Protein AF-0000000086869494 (afdb_homodimer)

InterPro domains:
  IPR007110 Immunoglobulin-like domain [PS50835] (1-51)
  IPR013098 Immunoglobulin I-set [PF07679] (1-50)
  IPR013783 Immunoglobulin-like fold [G3DSA:2.60.40.10] (1-51)
  IPR036179 Immunoglobulin-like domain superfamily [SSF48726] (2-50)

Foldseek 3Di:
DPPDWFFDKDKDFPPDDRDPQWDWDDGRVDIDIDHPPDDPVNDGDMDMDTD/DPPDWFFDKDKAFPPDDRDPQWDWDDGRVDIDIDHPPDDPVNDGDMDMDTD

Structure (mmCIF, N/CA/C/O backbone):
data_AF-0000000086869494-model_v1
#
loop_
_entity.id
_entity.type
_entity.pdbx_description
1 polymer 'TITIN protein'
#
loop_
_atom_site.group_PDB
_atom_site.id
_atom_site.type_symbol
_atom_site.label_atom_id
_atom_site.label_alt_id
_atom_site.label_comp_id
_atom_site.label_asym_id
_atom_site.label_entity_id
_atom_site.label_seq_id
_atom_site.pdbx_PDB_ins_code
_atom_site.Cartn_x
_atom_site.Cartn_y
_atom_site.Cartn_z
_atom_site.occupancy
_atom_site.B_iso_or_equiv
_atom_site.auth_seq_id
_atom_site.auth_comp_id
_atom_site.auth_asym_id
_atom_site.auth_atom_id
_atom_site.pdbx_PDB_model_num
ATOM 1 N N . ILE A 1 1 ? -9.977 -28.656 -7.09 1 48.91 1 ILE A N 1
ATOM 2 C CA . ILE A 1 1 ? -8.867 -27.781 -7.449 1 48.91 1 ILE A CA 1
ATOM 3 C C . ILE A 1 1 ? -8.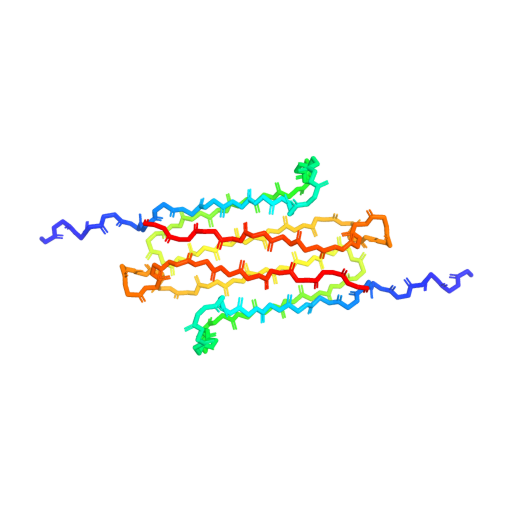641 -26.766 -6.336 1 48.91 1 ILE A C 1
ATOM 5 O O . ILE A 1 1 ? -9.516 -25.938 -6.047 1 48.91 1 ILE A O 1
ATOM 9 N N . LYS A 1 2 ? -8.047 -27.141 -5.312 1 53.06 2 LYS A N 1
ATOM 10 C CA . LYS A 1 2 ? -7.852 -26.25 -4.168 1 53.06 2 LYS A CA 1
ATOM 11 C C . LYS A 1 2 ? -7.062 -25 -4.566 1 53.06 2 LYS A C 1
ATOM 13 O O . LYS A 1 2 ? -5.898 -25.109 -4.961 1 53.06 2 LYS A O 1
ATOM 18 N N . GLY A 1 3 ? -7.715 -24.141 -5.051 1 59.16 3 GLY A N 1
ATOM 19 C CA . GLY A 1 3 ? -6.957 -23 -5.52 1 59.16 3 GLY A CA 1
ATOM 20 C C . GLY A 1 3 ? -5.945 -22.5 -4.508 1 59.16 3 GLY A C 1
ATOM 21 O O . GLY A 1 3 ? -6.008 -22.844 -3.33 1 59.16 3 GLY A O 1
ATOM 22 N N . ARG A 1 4 ? -4.766 -22.375 -4.883 1 75.19 4 ARG A N 1
ATOM 23 C CA . ARG A 1 4 ? -3.723 -21.859 -4.008 1 75.19 4 ARG A CA 1
ATOM 24 C C . ARG A 1 4 ? -4.188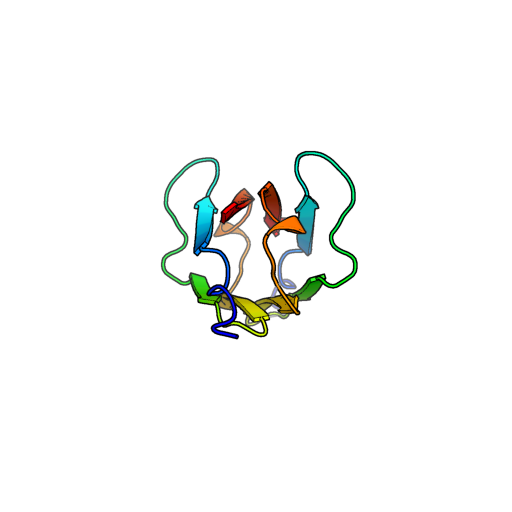 -20.578 -3.305 1 75.19 4 ARG A C 1
ATOM 26 O O . ARG A 1 4 ? -4.848 -19.734 -3.91 1 75.19 4 ARG A O 1
ATOM 33 N N . PRO A 1 5 ? -3.996 -20.672 -2.072 1 84.25 5 PRO A N 1
ATOM 34 C CA . PRO A 1 5 ? -4.359 -19.469 -1.317 1 84.25 5 PRO A CA 1
ATOM 35 C C . PRO A 1 5 ? -3.725 -18.203 -1.887 1 84.25 5 PRO A C 1
ATOM 37 O O . PRO A 1 5 ? -2.75 -18.281 -2.639 1 84.25 5 PRO A O 1
ATOM 40 N N . ALA A 1 6 ? -4.355 -17.031 -1.678 1 82.62 6 ALA A N 1
ATOM 41 C CA . ALA A 1 6 ? -3.811 -15.727 -2.037 1 82.62 6 ALA A CA 1
ATOM 42 C C . ALA A 1 6 ? -2.414 -15.539 -1.45 1 82.62 6 ALA A C 1
ATOM 44 O O . ALA A 1 6 ? -2.129 -16.016 -0.347 1 82.62 6 ALA A O 1
ATOM 45 N N . PRO A 1 7 ? -1.517 -14.844 -2.15 1 92.62 7 PRO A N 1
ATOM 46 C CA . PRO A 1 7 ? -0.185 -14.539 -1.621 1 92.62 7 PRO A CA 1
ATOM 47 C C . PRO A 1 7 ? -0.236 -13.75 -0.315 1 92.62 7 PRO A C 1
ATOM 49 O O . PRO A 1 7 ? -1.213 -13.047 -0.055 1 92.62 7 PRO A O 1
ATOM 52 N N . GLU A 1 8 ? 0.712 -14.008 0.444 1 94.81 8 GLU A N 1
ATOM 53 C CA . GLU A 1 8 ? 0.87 -13.18 1.637 1 94.81 8 GLU A CA 1
ATOM 54 C C . GLU A 1 8 ? 1.268 -11.75 1.271 1 94.81 8 GLU A C 1
ATOM 56 O O . GLU A 1 8 ? 2.127 -11.539 0.413 1 94.81 8 GLU A O 1
ATOM 61 N N . VAL A 1 9 ? 0.571 -10.758 1.896 1 94.62 9 VAL A N 1
ATOM 62 C CA . VAL A 1 9 ? 0.862 -9.352 1.638 1 94.62 9 VAL A CA 1
ATOM 63 C C . VAL A 1 9 ? 1.282 -8.664 2.934 1 94.62 9 VAL A C 1
ATOM 65 O O . VAL A 1 9 ? 0.618 -8.805 3.963 1 94.62 9 VAL A O 1
ATOM 68 N N . LYS A 1 10 ? 2.441 -7.938 2.879 1 91.44 10 LYS A N 1
ATOM 69 C CA . LYS A 1 10 ? 2.975 -7.152 3.988 1 91.44 10 LYS A CA 1
ATOM 70 C C . LYS A 1 10 ? 3.26 -5.715 3.559 1 91.44 10 LYS A C 1
ATOM 72 O O . LYS A 1 10 ? 3.443 -5.445 2.369 1 91.44 10 LYS A O 1
ATOM 77 N N . TRP A 1 11 ? 3.236 -4.875 4.625 1 90.75 11 TRP A N 1
ATOM 78 C CA . TRP A 1 11 ? 3.627 -3.502 4.328 1 90.75 11 TRP A CA 1
ATOM 79 C C . TRP A 1 11 ? 4.434 -2.904 5.473 1 90.75 11 TRP A C 1
ATOM 81 O O . TRP A 1 11 ? 4.289 -3.316 6.625 1 90.75 11 TRP A O 1
ATOM 91 N N . THR A 1 12 ? 5.352 -1.95 5.152 1 90.38 12 THR A N 1
ATOM 92 C CA . THR A 1 12 ? 6.172 -1.253 6.133 1 90.38 12 THR A CA 1
ATOM 93 C C . THR A 1 12 ? 6.547 0.139 5.633 1 90.38 12 THR A C 1
ATOM 95 O O . THR A 1 12 ? 6.602 0.377 4.426 1 90.38 12 THR A O 1
ATOM 98 N N . ARG A 1 13 ? 6.711 0.984 6.633 1 90.69 13 ARG A N 1
ATOM 99 C CA . ARG A 1 13 ? 7.309 2.266 6.273 1 90.69 13 ARG A CA 1
ATOM 100 C C . ARG A 1 13 ? 8.805 2.113 6 1 90.69 13 ARG A C 1
ATOM 102 O O . ARG A 1 13 ? 9.5 1.375 6.699 1 90.69 13 ARG A O 1
ATOM 109 N N . GLU A 1 14 ? 9.289 2.811 5.055 1 89.62 14 GLU A N 1
ATOM 110 C CA . GLU A 1 14 ? 10.688 2.693 4.648 1 89.62 14 GLU A CA 1
ATOM 111 C C . GLU A 1 14 ? 11.625 3.129 5.77 1 89.62 14 GLU A C 1
ATOM 113 O O . GLU A 1 14 ? 12.656 2.498 6 1 89.62 14 GLU A O 1
ATOM 118 N N . HIS A 1 15 ? 11.422 4.285 6.391 1 81.44 15 HIS A N 1
ATOM 119 C CA . HIS A 1 15 ? 12.359 4.84 7.359 1 81.44 15 HIS A CA 1
ATOM 120 C C . HIS A 1 15 ? 11.797 4.773 8.773 1 81.44 15 HIS A C 1
ATOM 122 O O . HIS A 1 15 ? 12.086 5.637 9.609 1 81.44 15 HIS A O 1
ATOM 128 N N . GLY A 1 16 ? 11.125 3.74 9.062 1 72 16 GLY A N 1
ATOM 129 C CA . GLY A 1 16 ? 10.766 3.76 10.469 1 72 16 GLY A CA 1
ATOM 130 C C . GLY A 1 16 ? 9.531 2.93 10.781 1 72 16 GLY A C 1
ATOM 131 O O . GLY A 1 16 ? 9.312 1.88 10.172 1 72 16 GLY A O 1
ATOM 132 N N . GLU A 1 17 ? 8.672 3.689 11.797 1 69.25 17 GLU A N 1
ATOM 133 C CA . GLU A 1 17 ? 7.574 2.973 12.445 1 69.25 17 GLU A CA 1
ATOM 134 C C . GLU A 1 17 ? 6.363 2.859 11.523 1 69.25 17 GLU A C 1
ATOM 136 O O . GLU A 1 17 ? 6.102 3.762 10.727 1 69.25 17 GLU A O 1
ATOM 141 N N . SER A 1 18 ? 5.84 1.705 11.469 1 71.69 18 SER A N 1
ATOM 142 C CA . SER A 1 18 ? 4.617 1.431 10.719 1 71.69 18 SER A CA 1
ATOM 143 C C . SER A 1 18 ? 3.484 2.352 11.148 1 71.69 18 SER A C 1
ATOM 145 O O . SER A 1 18 ? 3.477 2.848 12.281 1 71.69 18 SER A O 1
ATOM 147 N N . LEU A 1 19 ? 2.736 2.762 10.18 1 82.56 19 LEU A N 1
ATOM 148 C CA . LEU A 1 19 ? 1.505 3.48 10.492 1 82.56 19 LEU A CA 1
ATOM 149 C C . LEU A 1 19 ? 0.513 2.57 11.211 1 82.56 19 LEU A C 1
ATOM 151 O O . LEU A 1 19 ? 0.08 1.558 10.656 1 82.56 19 LEU A O 1
ATOM 155 N N . ASP A 1 20 ? 0.312 2.822 12.477 1 85.31 20 ASP A N 1
ATOM 156 C CA . ASP A 1 20 ? -0.608 2.016 13.281 1 85.31 20 ASP A CA 1
ATOM 157 C C . ASP A 1 20 ? -2.025 2.08 12.711 1 85.31 20 ASP A C 1
ATOM 159 O O . ASP A 1 20 ? -2.811 1.146 12.891 1 85.31 20 ASP A O 1
ATOM 163 N N . ARG A 1 21 ? -2.258 3.082 12.008 1 91.38 21 ARG A N 1
ATOM 164 C CA . ARG A 1 21 ? -3.633 3.275 11.547 1 91.38 21 ARG A CA 1
ATOM 165 C C . ARG A 1 21 ? -3.85 2.645 10.18 1 91.38 21 ARG A C 1
ATOM 167 O O . ARG A 1 21 ? -4.957 2.684 9.641 1 91.38 21 ARG A O 1
ATOM 174 N N . ALA A 1 22 ? -2.797 2.066 9.688 1 92.31 22 ALA A N 1
ATOM 175 C CA . ALA A 1 22 ? -2.955 1.372 8.414 1 92.31 22 ALA A CA 1
ATOM 176 C C . ALA A 1 22 ? -3.426 -0.064 8.633 1 92.31 22 ALA A C 1
ATOM 178 O O . ALA A 1 22 ? -2.975 -0.74 9.555 1 92.31 22 ALA A O 1
ATOM 179 N N . SER A 1 23 ? -4.355 -0.511 7.777 1 94 23 SER A N 1
ATOM 180 C CA . SER A 1 23 ? 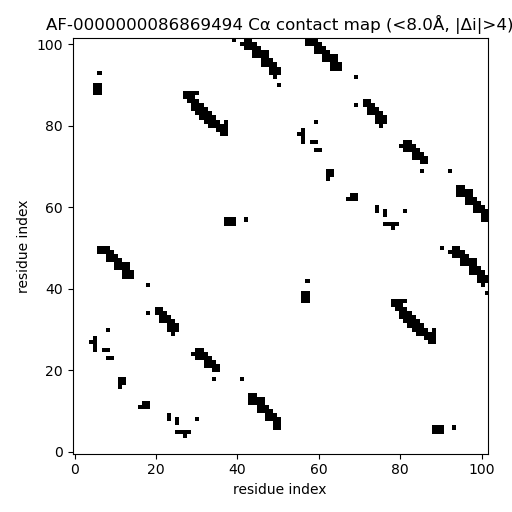-4.848 -1.885 7.801 1 94 23 SER A CA 1
ATOM 181 C C . SER A 1 23 ? -4.762 -2.527 6.422 1 94 23 SER A C 1
ATOM 183 O O . SER A 1 23 ? -5.027 -1.874 5.41 1 94 23 SER A O 1
ATOM 185 N N . ILE A 1 24 ? -4.398 -3.766 6.43 1 94.88 24 ILE A N 1
ATOM 186 C CA . ILE A 1 24 ? -4.32 -4.508 5.176 1 94.88 24 ILE A CA 1
ATOM 187 C C . ILE A 1 24 ? -5.215 -5.746 5.254 1 94.88 24 ILE A C 1
ATOM 189 O O . ILE A 1 24 ? -5.238 -6.438 6.273 1 94.88 24 ILE A O 1
ATOM 193 N N . GLU A 1 25 ? -6.07 -5.879 4.246 1 95.12 25 GLU A N 1
ATOM 194 C CA . GLU A 1 25 ? -6.895 -7.066 4.074 1 95.12 25 GLU A CA 1
ATOM 195 C C . GLU A 1 25 ? -6.59 -7.766 2.752 1 95.12 25 GLU A C 1
ATOM 197 O O . GLU A 1 25 ? -6.527 -7.125 1.703 1 95.12 25 GLU A O 1
ATOM 202 N N . SER A 1 26 ? -6.277 -9.07 2.867 1 93.12 26 SER A N 1
ATOM 203 C CA . SER A 1 26 ? -6.008 -9.836 1.654 1 93.12 26 SER A CA 1
ATOM 204 C C . SER A 1 26 ? -6.895 -11.07 1.571 1 93.12 26 SER A C 1
ATOM 206 O O . SER A 1 26 ? -6.992 -11.836 2.533 1 93.12 26 SER A O 1
ATOM 208 N N . THR A 1 27 ? -7.648 -11.141 0.474 1 93.12 27 THR A N 1
ATOM 209 C CA . THR A 1 27 ? -8.453 -12.32 0.177 1 93.12 27 THR A CA 1
ATOM 210 C C . THR A 1 27 ? -8.016 -12.953 -1.14 1 93.12 27 THR A C 1
ATOM 212 O O . THR A 1 27 ? -7.02 -12.547 -1.734 1 93.12 27 THR A O 1
ATOM 215 N N . SER A 1 28 ? -8.664 -13.984 -1.506 1 91.88 28 SER A N 1
ATOM 216 C CA . SER A 1 28 ? -8.359 -14.617 -2.785 1 91.88 28 SER A CA 1
ATOM 217 C C . SER A 1 28 ? -8.703 -13.695 -3.953 1 91.88 28 SER A C 1
ATOM 219 O O . SER A 1 28 ? -8.188 -13.875 -5.059 1 91.88 28 SER A O 1
ATOM 221 N N . SER A 1 29 ? -9.547 -12.711 -3.715 1 93.19 29 SER A N 1
ATOM 222 C CA . SER A 1 29 ? -10.055 -11.891 -4.809 1 93.19 29 SER A CA 1
ATOM 223 C C . SER A 1 29 ? -9.352 -10.531 -4.852 1 93.19 29 SER A C 1
ATOM 225 O O . SER A 1 29 ? -9.125 -9.977 -5.926 1 93.19 29 SER A O 1
ATOM 227 N N . TYR A 1 30 ? -8.969 -10.023 -3.561 1 95.44 30 TYR A N 1
ATOM 228 C CA . TYR A 1 30 ? -8.375 -8.695 -3.584 1 95.44 30 TYR A CA 1
ATOM 229 C C . TYR A 1 30 ? -7.477 -8.484 -2.369 1 95.44 30 TYR A C 1
ATOM 231 O O . TYR A 1 30 ? -7.574 -9.211 -1.381 1 95.44 30 TYR A O 1
ATOM 239 N N . THR A 1 31 ? -6.574 -7.582 -2.461 1 95.38 31 THR A N 1
ATOM 240 C CA . THR A 1 31 ? -5.844 -6.984 -1.351 1 95.38 31 THR A CA 1
ATOM 241 C C . THR A 1 31 ? -6.199 -5.508 -1.2 1 95.38 31 THR A C 1
ATOM 243 O O . THR A 1 31 ? -6.23 -4.77 -2.186 1 95.38 31 THR A O 1
ATOM 246 N N . LEU A 1 32 ? -6.625 -5.223 0.003 1 96.75 32 LEU A N 1
ATOM 247 C CA . LEU A 1 32 ? -7.008 -3.852 0.329 1 96.75 32 LEU A CA 1
ATOM 248 C C . LEU A 1 32 ? -6.082 -3.268 1.394 1 96.75 32 LEU A C 1
ATOM 250 O O . LEU A 1 32 ? -5.836 -3.902 2.422 1 96.75 32 LEU A O 1
ATOM 254 N N . LEU A 1 33 ? -5.504 -2.078 1.083 1 96.69 33 LEU A N 1
ATOM 255 C CA . LEU A 1 33 ? -4.801 -1.268 2.07 1 96.69 33 LEU A CA 1
ATOM 256 C C . LEU A 1 33 ? -5.543 0.038 2.332 1 96.69 33 LEU A C 1
ATOM 258 O O . LEU A 1 33 ? -5.887 0.759 1.393 1 96.69 33 LEU A O 1
ATOM 262 N N . ILE A 1 34 ? -5.836 0.22 3.637 1 96.75 34 ILE A N 1
ATOM 263 C CA . ILE A 1 34 ? -6.523 1.454 4 1 96.75 34 ILE A CA 1
ATOM 264 C C . ILE A 1 34 ? -5.703 2.213 5.043 1 96.75 34 ILE A C 1
ATOM 266 O O . ILE A 1 34 ? -5.262 1.635 6.039 1 96.75 34 ILE A O 1
ATOM 270 N N . VAL A 1 35 ? -5.414 3.445 4.77 1 95.81 35 VAL A N 1
ATOM 271 C CA . VAL A 1 35 ? -4.809 4.367 5.727 1 95.81 35 VAL A CA 1
ATOM 272 C C . VAL A 1 35 ? -5.773 5.516 6.016 1 95.81 35 VAL A C 1
ATOM 274 O O . VAL A 1 35 ? -6.086 6.309 5.125 1 95.81 35 VAL A O 1
ATOM 277 N N . GLU A 1 36 ? -6.18 5.566 7.266 1 95.56 36 GLU A N 1
ATOM 278 C CA . GLU A 1 36 ? -7.145 6.59 7.652 1 95.56 36 GLU A CA 1
ATOM 279 C C . GLU A 1 36 ? -6.445 7.871 8.094 1 95.56 36 GLU A C 1
ATOM 281 O O . GLU A 1 36 ? -5.32 7.828 8.602 1 95.56 36 GLU A O 1
ATOM 286 N N . ASN A 1 37 ? -7.086 8.984 7.898 1 94.44 37 ASN A N 1
ATOM 287 C CA . ASN A 1 37 ? -6.668 10.312 8.352 1 94.44 37 ASN A CA 1
ATOM 288 C C . ASN A 1 37 ? -5.25 10.641 7.891 1 94.44 37 ASN A C 1
ATOM 290 O O . ASN A 1 37 ? -4.414 11.055 8.695 1 94.44 37 ASN A O 1
ATOM 294 N N . VAL A 1 38 ? -5.09 10.336 6.652 1 93.44 38 VAL A N 1
ATOM 295 C CA . VAL A 1 38 ? -3.787 10.617 6.062 1 93.44 38 VAL A CA 1
ATOM 296 C C . VAL A 1 38 ? -3.523 12.117 6.082 1 93.44 38 VAL A C 1
ATOM 298 O O . VAL A 1 38 ? -4.387 12.914 5.695 1 93.44 38 VAL A O 1
ATOM 301 N N . ASN A 1 39 ? -2.293 12.477 6.656 1 92.44 39 ASN A N 1
ATOM 302 C CA . ASN A 1 39 ? -1.915 13.883 6.738 1 92.44 39 ASN A CA 1
ATOM 303 C C . ASN A 1 39 ? -0.424 14.078 6.484 1 92.44 39 ASN A C 1
ATOM 305 O O . ASN A 1 39 ? 0.273 13.141 6.098 1 92.44 39 ASN A O 1
ATOM 309 N N . ARG A 1 40 ? 0.056 15.305 6.602 1 90.75 40 ARG A N 1
ATOM 310 C CA . ARG A 1 40 ? 1.427 15.641 6.234 1 90.75 40 ARG A CA 1
ATOM 311 C C . ARG A 1 40 ? 2.43 14.883 7.098 1 90.75 40 ARG A C 1
ATOM 313 O O . ARG A 1 40 ? 3.566 14.656 6.68 1 90.75 40 ARG A O 1
ATOM 320 N N . PHE A 1 41 ? 2.084 14.438 8.281 1 90.06 41 PHE A N 1
ATOM 321 C CA . PHE A 1 41 ? 2.996 13.719 9.164 1 90.06 41 PHE A CA 1
ATOM 322 C C . PHE A 1 41 ? 3.17 12.273 8.703 1 90.06 41 PHE A C 1
ATOM 324 O O . PHE A 1 41 ? 4.074 11.57 9.164 1 90.06 41 PHE A O 1
ATOM 331 N N . ASP A 1 42 ? 2.342 11.93 7.73 1 92.38 42 ASP A N 1
ATOM 332 C CA . ASP A 1 42 ? 2.438 10.594 7.156 1 92.38 42 ASP A CA 1
ATOM 333 C C . ASP A 1 42 ? 3.342 10.586 5.93 1 92.38 42 ASP A C 1
ATOM 335 O O . ASP A 1 42 ? 3.529 9.539 5.297 1 92.38 42 ASP A O 1
ATOM 339 N N . SER A 1 43 ? 3.855 11.695 5.562 1 91.88 43 SER A N 1
ATOM 340 C CA . SER A 1 43 ? 4.676 11.789 4.359 1 91.88 43 SER A CA 1
ATOM 341 C C . SER A 1 43 ? 5.852 10.82 4.418 1 91.88 43 SER A C 1
ATOM 343 O O . SER A 1 43 ? 6.492 10.672 5.461 1 91.88 43 SER A O 1
ATOM 345 N N . GLY A 1 44 ? 6.086 10.156 3.223 1 93.06 44 GLY A N 1
ATOM 346 C CA . GLY A 1 44 ? 7.176 9.195 3.117 1 93.06 44 GLY A CA 1
ATOM 347 C C . GLY A 1 44 ? 6.852 8.023 2.213 1 93.06 44 GLY A C 1
ATOM 348 O O . GLY A 1 44 ? 5.922 8.094 1.406 1 93.06 44 GLY A O 1
ATOM 349 N N . LYS A 1 45 ? 7.742 7.066 2.293 1 94.06 45 LYS A N 1
ATOM 350 C CA . LYS A 1 45 ? 7.609 5.883 1.45 1 94.06 45 LYS A CA 1
ATOM 351 C C . LYS A 1 45 ? 7.273 4.648 2.283 1 94.06 45 LYS A C 1
ATOM 353 O O . LYS A 1 45 ? 7.801 4.473 3.383 1 94.06 45 LYS A O 1
ATOM 358 N N . TYR A 1 46 ? 6.418 3.953 1.698 1 94.19 46 TYR A N 1
ATOM 359 C CA . TYR A 1 46 ? 5.996 2.676 2.264 1 94.19 46 TYR A CA 1
ATOM 360 C C . TYR A 1 46 ? 6.219 1.54 1.272 1 94.19 46 TYR A C 1
ATOM 362 O O . TYR A 1 46 ? 6 1.706 0.07 1 94.19 46 TYR A O 1
ATOM 370 N N . ILE A 1 47 ? 6.594 0.385 1.876 1 93.75 47 ILE A N 1
ATOM 371 C CA . ILE A 1 47 ? 6.879 -0.766 1.025 1 93.75 47 ILE A CA 1
ATOM 372 C C . ILE A 1 47 ? 5.809 -1.836 1.23 1 93.75 47 ILE A C 1
ATOM 374 O O . ILE A 1 47 ? 5.578 -2.285 2.355 1 93.75 47 ILE A O 1
ATOM 378 N N . LEU A 1 48 ? 5.066 -2.098 0.135 1 94.5 48 LEU A N 1
ATOM 379 C CA . LEU A 1 48 ? 4.152 -3.232 0.108 1 94.5 48 LEU A CA 1
ATOM 380 C C . LEU A 1 48 ? 4.801 -4.438 -0.57 1 94.5 48 LEU A C 1
ATOM 382 O O . LEU A 1 48 ? 5.277 -4.332 -1.702 1 94.5 48 LEU A O 1
ATOM 386 N N . THR A 1 49 ? 4.836 -5.559 0.191 1 94.56 49 THR A N 1
ATOM 387 C CA . THR A 1 49 ? 5.453 -6.766 -0.348 1 94.56 49 THR A CA 1
ATOM 388 C C . THR A 1 49 ? 4.414 -7.859 -0.559 1 94.56 49 THR A C 1
ATOM 390 O O . THR A 1 49 ? 3.664 -8.195 0.361 1 94.56 49 THR A O 1
ATOM 393 N N . ILE A 1 50 ? 4.32 -8.328 -1.827 1 93.44 50 ILE A N 1
ATOM 394 C CA . ILE A 1 50 ? 3.492 -9.492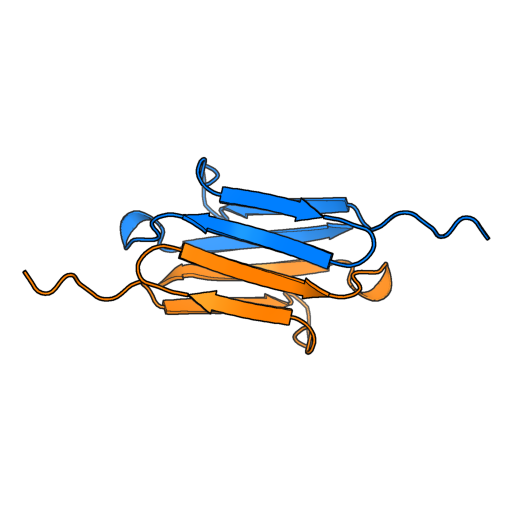 -2.145 1 93.44 50 ILE A CA 1
ATOM 395 C C . ILE A 1 50 ? 4.375 -10.727 -2.312 1 93.44 50 ILE A C 1
ATOM 397 O O . ILE A 1 50 ? 5.332 -10.711 -3.088 1 93.44 50 ILE A O 1
ATOM 401 N N . GLU A 1 51 ? 3.986 -11.742 -1.535 1 93.75 51 GLU A N 1
ATOM 402 C CA . GLU A 1 51 ? 4.82 -12.945 -1.572 1 93.75 51 GLU A CA 1
ATOM 403 C C . GLU A 1 51 ? 3.971 -14.195 -1.758 1 93.75 51 GLU A C 1
ATOM 405 O O . GLU A 1 51 ? 2.891 -14.312 -1.177 1 93.75 51 GLU A O 1
ATOM 410 N N . ILE B 1 1 ? -11.664 27.547 7.906 1 49.12 1 ILE B N 1
ATOM 411 C CA . ILE B 1 1 ? -10.406 26.812 8.023 1 49.12 1 ILE B CA 1
ATOM 412 C C . ILE B 1 1 ? -10.258 25.844 6.844 1 49.12 1 ILE B C 1
ATOM 414 O O . ILE B 1 1 ? -11.078 24.953 6.664 1 49.12 1 ILE B O 1
ATOM 418 N N . LYS B 1 2 ? -9.867 26.312 5.746 1 52.81 2 LYS B N 1
ATOM 419 C CA . LYS B 1 2 ? -9.75 25.469 4.551 1 52.81 2 LYS B CA 1
ATOM 420 C C . LYS B 1 2 ? -8.781 24.312 4.781 1 52.81 2 LYS B C 1
ATOM 422 O O . LYS B 1 2 ? -7.586 24.531 4.992 1 52.81 2 LYS B O 1
ATOM 427 N N . GLY B 1 3 ? -9.242 23.391 5.344 1 59.34 3 GLY B N 1
ATOM 428 C CA . GLY B 1 3 ? -8.305 22.328 5.664 1 59.34 3 GLY B CA 1
ATOM 429 C C . GLY B 1 3 ? -7.438 21.922 4.484 1 59.34 3 GLY B C 1
ATOM 430 O O . GLY B 1 3 ? -7.758 22.234 3.336 1 59.34 3 GLY B O 1
ATOM 431 N N . ARG B 1 4 ? -6.211 21.969 4.641 1 74.81 4 ARG B N 1
ATOM 432 C CA . ARG B 1 4 ? -5.289 21.562 3.588 1 74.81 4 ARG B CA 1
ATOM 433 C C . ARG B 1 4 ? -5.723 20.234 2.971 1 74.81 4 ARG B C 1
ATOM 435 O O . ARG B 1 4 ? -6.172 19.328 3.678 1 74.81 4 ARG B O 1
ATOM 442 N N . PRO B 1 5 ? -5.746 20.312 1.722 1 84 5 PRO B N 1
ATOM 443 C CA . PRO B 1 5 ? -6.098 19.062 1.035 1 84 5 PRO B CA 1
ATOM 444 C C . PRO B 1 5 ? -5.242 17.891 1.489 1 84 5 PRO B C 1
ATOM 446 O O . PRO B 1 5 ? -4.168 18.078 2.059 1 84 5 PRO B O 1
ATOM 449 N N . ALA B 1 6 ? -5.758 16.656 1.405 1 82.56 6 ALA B N 1
ATOM 450 C CA . ALA B 1 6 ? -5.023 15.422 1.666 1 82.56 6 ALA B CA 1
AT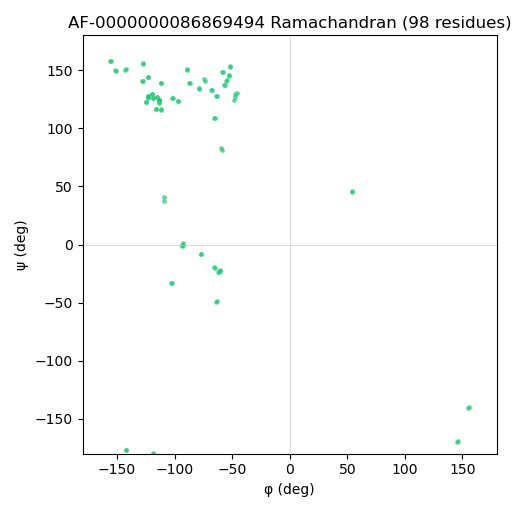OM 451 C C . ALA B 1 6 ? -3.74 15.367 0.841 1 82.56 6 ALA B C 1
ATOM 453 O O . ALA B 1 6 ? -3.703 15.844 -0.294 1 82.56 6 ALA B O 1
ATOM 454 N N . PRO B 1 7 ? -2.66 14.797 1.375 1 92.5 7 PRO B N 1
ATOM 455 C CA . PRO B 1 7 ? -1.419 14.625 0.618 1 92.5 7 PRO B CA 1
ATOM 456 C C . PRO B 1 7 ? -1.618 13.812 -0.663 1 92.5 7 PRO B C 1
ATOM 458 O O . PRO B 1 7 ? -2.553 13.016 -0.753 1 92.5 7 PRO B O 1
ATOM 461 N N . GLU B 1 8 ? -0.842 14.148 -1.57 1 94.75 8 GLU B N 1
ATOM 462 C CA . GLU B 1 8 ? -0.814 13.336 -2.777 1 94.75 8 GLU B CA 1
ATOM 463 C C . GLU B 1 8 ? -0.223 11.953 -2.494 1 94.75 8 GLU B C 1
ATOM 465 O O . GLU B 1 8 ? 0.788 11.836 -1.799 1 94.75 8 GLU B O 1
ATOM 470 N N . VAL B 1 9 ? -0.915 10.875 -2.998 1 94.5 9 VAL B N 1
ATOM 471 C CA . VAL B 1 9 ? -0.451 9.508 -2.803 1 94.5 9 VAL B CA 1
ATOM 472 C C . VAL B 1 9 ? -0.194 8.852 -4.156 1 94.5 9 VAL B C 1
ATOM 474 O O . VAL B 1 9 ? -1.035 8.922 -5.059 1 94.5 9 VAL B O 1
ATOM 477 N N . LYS B 1 10 ? 1.031 8.242 -4.305 1 91.5 10 LYS B N 1
ATOM 478 C CA . LYS B 1 10 ? 1.439 7.508 -5.496 1 91.5 10 LYS B CA 1
ATOM 479 C C . LYS B 1 10 ? 1.939 6.113 -5.133 1 91.5 10 LYS B C 1
ATOM 481 O O . LYS B 1 10 ? 2.354 5.871 -3.998 1 91.5 10 LYS B O 1
ATOM 486 N N . TRP B 1 11 ? 1.827 5.258 -6.188 1 90.81 11 TRP B N 1
ATOM 487 C CA . TRP B 1 11 ? 2.396 3.932 -5.965 1 90.81 11 TRP B CA 1
ATOM 488 C C . TRP B 1 11 ? 3.057 3.404 -7.234 1 90.81 11 TRP B C 1
ATOM 490 O O . TRP B 1 11 ? 2.672 3.783 -8.344 1 90.81 11 TRP B O 1
ATOM 500 N N . THR B 1 12 ? 4.102 2.557 -7.086 1 90.38 12 THR B N 1
ATOM 501 C CA . THR B 1 12 ? 4.812 1.934 -8.195 1 90.38 12 THR B CA 1
ATOM 502 C C . THR B 1 12 ? 5.395 0.585 -7.777 1 90.38 12 THR B C 1
ATOM 504 O O . THR B 1 12 ? 5.668 0.36 -6.598 1 90.38 12 THR B O 1
ATOM 507 N N . ARG B 1 13 ? 5.449 -0.255 -8.805 1 90.88 13 ARG B N 1
ATOM 508 C CA . ARG B 1 13 ? 6.219 -1.472 -8.57 1 90.88 13 ARG B CA 1
ATOM 509 C C . ARG B 1 13 ? 7.719 -1.181 -8.555 1 90.88 13 ARG B C 1
ATOM 511 O O . ARG B 1 13 ? 8.203 -0.39 -9.367 1 90.88 13 ARG B O 1
ATOM 518 N N . GLU B 1 14 ? 8.43 -1.809 -7.695 1 89.75 14 GLU B N 1
ATOM 519 C CA . GLU B 1 14 ? 9.859 -1.557 -7.543 1 89.75 14 GLU B CA 1
ATOM 520 C C . GLU B 1 14 ? 10.625 -1.924 -8.805 1 89.75 14 GLU B C 1
ATOM 522 O O . GLU B 1 14 ? 11.547 -1.207 -9.211 1 89.75 14 GLU B O 1
ATOM 527 N N . HIS B 1 15 ? 10.43 -3.105 -9.398 1 81.44 15 HIS B N 1
ATOM 528 C CA . HIS B 1 15 ? 11.227 -3.588 -10.516 1 81.44 15 HIS B CA 1
ATOM 529 C C . HIS B 1 15 ? 10.422 -3.604 -11.812 1 81.44 15 HIS B C 1
ATOM 531 O O . HIS B 1 15 ? 10.625 -4.469 -12.664 1 81.44 15 HIS B O 1
ATOM 537 N N . GLY B 1 16 ? 9.664 -2.635 -12.016 1 72.19 16 GLY B N 1
ATOM 538 C CA . GLY B 1 16 ? 9.062 -2.729 -13.328 1 72.19 16 GLY B CA 1
ATOM 539 C C . GLY B 1 16 ? 7.742 -1.991 -13.438 1 72.19 16 GLY B C 1
ATOM 540 O O . GLY B 1 16 ? 7.555 -0.95 -12.805 1 72.19 16 GLY B O 1
ATOM 541 N N . GLU B 1 17 ? 6.789 -2.836 -14.289 1 69.56 17 GLU B N 1
ATOM 542 C CA . GLU B 1 17 ? 5.543 -2.223 -14.734 1 69.56 17 GLU B CA 1
ATOM 543 C C . GLU B 1 17 ? 4.504 -2.213 -13.617 1 69.56 17 GLU B C 1
ATOM 545 O O . GLU B 1 17 ? 4.465 -3.125 -12.789 1 69.56 17 GLU B O 1
ATOM 550 N N . SER B 1 18 ? 3.889 -1.125 -13.484 1 71.5 18 SER B N 1
ATOM 551 C CA . SER B 1 18 ? 2.791 -0.952 -12.531 1 71.5 18 SER B CA 1
ATOM 552 C C . SER B 1 18 ? 1.692 -1.982 -12.766 1 71.5 18 SER B C 1
ATOM 554 O O . SER B 1 18 ? 1.54 -2.496 -13.875 1 71.5 18 SER B O 1
ATOM 556 N N . LEU B 1 19 ? 1.17 -2.451 -11.68 1 82.56 19 LEU B N 1
ATOM 557 C CA . LEU B 1 19 ? -0.023 -3.285 -11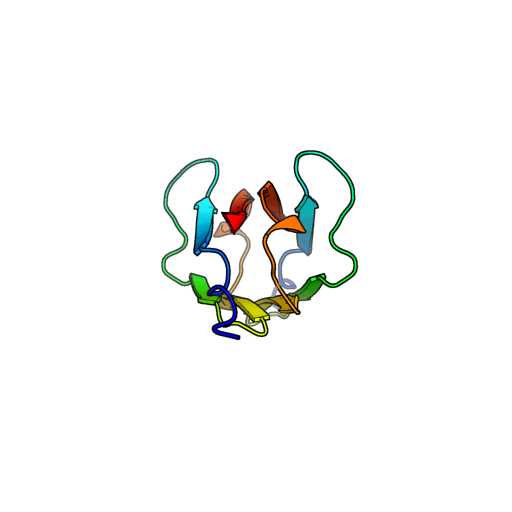.773 1 82.56 19 LEU B CA 1
ATOM 558 C C . LEU B 1 19 ? -1.208 -2.486 -12.305 1 82.56 19 LEU B C 1
ATOM 560 O O . LEU B 1 19 ? -1.639 -1.517 -11.672 1 82.56 19 LEU B O 1
ATOM 564 N N . ASP B 1 20 ? -1.603 -2.775 -13.516 1 85.69 20 ASP B N 1
ATOM 565 C CA . ASP B 1 20 ? -2.721 -2.072 -14.141 1 85.69 20 ASP B CA 1
ATOM 566 C C . ASP B 1 20 ? -4.008 -2.273 -13.344 1 85.69 20 ASP B C 1
ATOM 568 O O . ASP B 1 20 ? -4.902 -1.427 -13.383 1 85.69 20 ASP B O 1
ATOM 572 N N . ARG B 1 21 ? -4.027 -3.287 -12.602 1 91.69 21 ARG B N 1
ATOM 573 C CA . ARG B 1 21 ? -5.277 -3.613 -11.922 1 91.69 21 ARG B CA 1
ATOM 574 C C . ARG B 1 21 ? -5.324 -2.984 -10.531 1 91.69 21 ARG B C 1
ATOM 576 O O . ARG B 1 21 ? -6.309 -3.139 -9.805 1 91.69 21 ARG B O 1
ATOM 583 N N . ALA B 1 22 ? -4.266 -2.279 -10.242 1 92.38 22 ALA B N 1
ATOM 584 C CA . ALA B 1 22 ? -4.277 -1.59 -8.953 1 92.38 22 ALA B CA 1
ATOM 585 C C . ALA B 1 22 ? -4.922 -0.213 -9.078 1 92.38 22 ALA B C 1
ATOM 587 O O . ALA B 1 22 ? -4.711 0.495 -10.062 1 92.38 22 ALA B O 1
ATOM 588 N N . SER B 1 23 ? -5.742 0.158 -8.078 1 94 23 SER B N 1
ATOM 589 C CA . SER B 1 23 ? -6.371 1.474 -8.008 1 94 23 SER B CA 1
ATOM 590 C C . SER B 1 23 ? -6.113 2.137 -6.656 1 94 23 SER B C 1
ATOM 592 O O . SER B 1 23 ? -6.133 1.473 -5.617 1 94 23 SER B O 1
ATOM 594 N N . ILE B 1 24 ? -5.875 3.406 -6.723 1 94.94 24 ILE B N 1
ATOM 595 C CA . ILE B 1 24 ? -5.664 4.164 -5.496 1 94.94 24 ILE B CA 1
ATOM 596 C C . ILE B 1 24 ? -6.672 5.309 -5.418 1 94.94 24 ILE B C 1
ATOM 598 O O . ILE B 1 24 ? -6.93 5.988 -6.414 1 94.94 24 ILE B O 1
ATOM 602 N N . GLU B 1 25 ? -7.359 5.367 -4.277 1 95.12 25 GLU B N 1
ATOM 603 C CA . GLU B 1 25 ? -8.25 6.477 -3.959 1 95.12 25 GLU B CA 1
ATOM 604 C C . GLU B 1 25 ? -7.801 7.207 -2.699 1 95.12 25 GLU B C 1
ATOM 606 O O . GLU B 1 25 ? -7.508 6.578 -1.681 1 95.12 25 GLU B O 1
ATOM 611 N N . SER B 1 26 ? -7.633 8.539 -2.865 1 93.06 26 SER B N 1
ATOM 612 C CA . SER B 1 26 ? -7.238 9.328 -1.706 1 93.06 26 SER B CA 1
ATOM 613 C C . SER B 1 26 ? -8.219 10.477 -1.464 1 93.06 26 SER B C 1
ATOM 615 O O . SER B 1 26 ? -8.547 11.227 -2.387 1 93.06 26 SER B O 1
ATOM 617 N N . THR B 1 27 ? -8.781 10.477 -0.245 1 92.88 27 THR B N 1
ATOM 618 C CA . THR B 1 27 ? -9.641 11.57 0.196 1 92.88 27 THR B CA 1
ATOM 619 C C . THR B 1 27 ? -9.047 12.258 1.424 1 92.88 27 THR B C 1
ATOM 621 O O . THR B 1 27 ? -7.93 11.938 1.842 1 92.88 27 THR B O 1
ATOM 624 N N . SER B 1 28 ? -9.719 13.227 1.897 1 91.69 28 SER B N 1
ATOM 625 C CA . SER B 1 28 ? -9.273 13.891 3.113 1 91.69 28 SER B CA 1
ATOM 626 C C . SER B 1 28 ? -9.32 12.953 4.312 1 91.69 28 SER B C 1
ATOM 628 O O . SER B 1 28 ? -8.648 13.188 5.32 1 91.69 28 SER B O 1
ATOM 630 N N . SER B 1 29 ? -10.094 11.898 4.219 1 93 29 SER B N 1
ATOM 631 C CA . SER B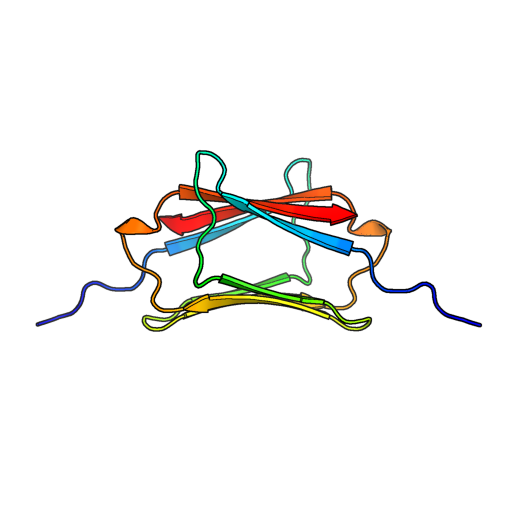 1 29 ? -10.328 11.031 5.371 1 93 29 SER B CA 1
ATOM 632 C C . SER B 1 29 ? -9.508 9.75 5.281 1 93 29 SER B C 1
ATOM 634 O O . SER B 1 29 ? -9.047 9.227 6.297 1 93 29 SER B O 1
ATOM 636 N N . TYR B 1 30 ? -9.297 9.273 3.949 1 95.25 30 TYR B N 1
ATOM 637 C CA . TYR B 1 30 ? -8.578 8.008 3.859 1 95.25 30 TYR B CA 1
ATOM 638 C C . TYR B 1 30 ? -7.887 7.867 2.508 1 95.25 30 TYR B C 1
ATOM 640 O O . TYR B 1 30 ? -8.219 8.578 1.557 1 95.25 30 TYR B O 1
ATOM 648 N N . THR B 1 31 ? -6.902 7.066 2.434 1 95.25 31 THR B N 1
ATOM 649 C CA . THR B 1 31 ? -6.309 6.535 1.21 1 95.25 31 THR B CA 1
ATOM 650 C C . THR B 1 31 ? -6.539 5.027 1.108 1 95.25 31 THR B C 1
ATOM 652 O O . THR B 1 31 ? -6.332 4.297 2.078 1 95.25 31 THR B O 1
ATOM 655 N N . LEU B 1 32 ? -7.125 4.695 -0.005 1 96.69 32 LEU B N 1
ATOM 656 C CA . LEU B 1 32 ? -7.422 3.291 -0.279 1 96.69 32 LEU B CA 1
ATOM 657 C C . LEU B 1 32 ? -6.629 2.795 -1.482 1 96.69 32 LEU B C 1
ATOM 659 O O . LEU B 1 32 ? -6.609 3.445 -2.531 1 96.69 32 LEU B O 1
ATOM 663 N N . LEU B 1 33 ? -5.891 1.661 -1.286 1 96.75 33 LEU B N 1
ATOM 664 C CA . LEU B 1 33 ? -5.281 0.92 -2.383 1 96.75 33 LEU B CA 1
ATOM 665 C C . LEU B 1 33 ? -5.914 -0.459 -2.529 1 96.75 33 LEU B C 1
ATOM 667 O O . LEU B 1 33 ? -6.016 -1.206 -1.553 1 96.75 33 LEU B O 1
ATOM 671 N N . ILE B 1 34 ? -6.406 -0.678 -3.766 1 96.81 34 ILE B N 1
ATOM 672 C CA . ILE B 1 34 ? -7.016 -1.979 -4.012 1 96.81 34 ILE B CA 1
ATOM 673 C C . ILE B 1 34 ? -6.316 -2.664 -5.184 1 96.81 34 ILE B C 1
ATOM 675 O O . ILE B 1 34 ? -6.113 -2.053 -6.234 1 96.81 34 ILE B O 1
ATOM 679 N N . VAL B 1 35 ? -5.867 -3.863 -4.977 1 95.81 35 VAL B N 1
ATOM 680 C CA . VAL B 1 35 ? -5.352 -4.73 -6.031 1 95.81 35 VAL B CA 1
ATOM 681 C C . VAL B 1 35 ? -6.234 -5.969 -6.16 1 95.81 35 VAL B C 1
ATOM 683 O O . VAL B 1 35 ? -6.324 -6.777 -5.23 1 95.81 35 VAL B O 1
ATOM 686 N N . GLU B 1 36 ? -6.84 -6.074 -7.32 1 95.75 36 GLU B N 1
ATOM 687 C CA . GLU B 1 36 ? -7.754 -7.188 -7.543 1 95.75 36 GLU B CA 1
ATOM 688 C C . GLU B 1 36 ? -7.023 -8.398 -8.109 1 95.75 36 GLU B C 1
ATOM 690 O O . GLU B 1 36 ? -6.008 -8.258 -8.797 1 95.75 36 GLU B O 1
ATOM 695 N N . ASN B 1 37 ? -7.508 -9.57 -7.824 1 94.5 37 ASN B N 1
ATOM 696 C CA . ASN B 1 37 ? -7.047 -10.844 -8.352 1 94.5 37 ASN B CA 1
ATOM 697 C C . ASN B 1 37 ? -5.547 -11.031 -8.133 1 94.5 37 ASN B C 1
ATOM 699 O O . ASN B 1 37 ? -4.816 -11.367 -9.07 1 94.5 37 ASN B O 1
ATOM 703 N N . VAL B 1 38 ? -5.211 -10.711 -6.941 1 93.62 38 VAL B N 1
ATOM 704 C CA . VAL B 1 38 ? -3.805 -10.859 -6.578 1 93.62 38 VAL B CA 1
ATOM 705 C C . VAL B 1 38 ? -3.402 -12.328 -6.645 1 93.62 38 VAL B C 1
ATOM 707 O O . VAL B 1 38 ? -4.102 -13.195 -6.117 1 93.62 38 VAL B O 1
ATOM 710 N N . ASN B 1 39 ? -2.25 -12.57 -7.43 1 92.69 39 ASN B N 1
ATOM 711 C CA . ASN B 1 39 ? -1.754 -13.938 -7.582 1 92.69 39 ASN B CA 1
ATOM 712 C C . ASN B 1 39 ? -0.228 -13.977 -7.594 1 92.69 39 ASN B C 1
ATOM 714 O O . ASN B 1 39 ? 0.427 -12.969 -7.324 1 92.69 39 ASN B O 1
ATOM 718 N N . ARG B 1 40 ? 0.343 -15.148 -7.785 1 90.81 40 ARG B N 1
ATOM 719 C CA . ARG B 1 40 ? 1.783 -15.352 -7.664 1 90.81 40 ARG B CA 1
ATOM 720 C C . ARG B 1 40 ? 2.543 -14.5 -8.68 1 90.81 40 ARG B C 1
ATOM 722 O O . ARG B 1 40 ? 3.707 -14.164 -8.461 1 90.81 40 ARG B O 1
ATOM 729 N N . PHE B 1 41 ? 1.955 -14.102 -9.766 1 90.19 41 PHE B N 1
ATOM 730 C CA . PHE B 1 41 ? 2.623 -13.297 -10.781 1 90.19 41 PHE B CA 1
ATOM 731 C C . PHE B 1 41 ? 2.734 -11.844 -10.344 1 90.19 41 PHE B C 1
ATOM 733 O O . PHE B 1 41 ? 3.471 -11.062 -10.945 1 90.19 41 PHE B O 1
ATOM 740 N N . ASP B 1 42 ? 2.059 -11.578 -9.242 1 92.5 42 ASP B N 1
ATOM 741 C CA . ASP B 1 42 ? 2.115 -10.234 -8.68 1 92.5 42 ASP B CA 1
ATOM 742 C C . ASP B 1 42 ? 3.209 -10.133 -7.617 1 92.5 42 ASP B C 1
ATOM 744 O O . ASP B 1 42 ? 3.398 -9.07 -7.016 1 92.5 42 ASP B O 1
ATOM 748 N N . SER B 1 43 ? 3.887 -11.172 -7.355 1 92 43 SER B N 1
ATOM 749 C CA . SER B 1 43 ? 4.898 -11.172 -6.305 1 92 43 SER B CA 1
ATOM 750 C C . SER B 1 43 ? 5.953 -10.094 -6.547 1 92 43 SER B C 1
ATOM 752 O O . SER B 1 43 ? 6.395 -9.898 -7.68 1 92 43 SER B O 1
ATOM 754 N N . GLY B 1 44 ? 6.305 -9.398 -5.418 1 93.06 44 GLY B N 1
ATOM 755 C CA . GLY B 1 44 ? 7.301 -8.344 -5.488 1 93.06 44 GLY B CA 1
ATOM 756 C C . GLY B 1 44 ? 7.023 -7.199 -4.531 1 93.06 44 GLY B C 1
ATOM 757 O O . GLY B 1 44 ? 6.258 -7.352 -3.578 1 93.06 44 GLY B O 1
ATOM 758 N N . LYS B 1 45 ? 7.789 -6.164 -4.758 1 94.12 45 LYS B N 1
ATOM 759 C CA . LYS B 1 45 ? 7.684 -4.996 -3.891 1 94.12 45 LYS B CA 1
ATOM 760 C C . LYS B 1 45 ? 7.098 -3.805 -4.645 1 94.12 45 LYS B C 1
ATOM 762 O O . LYS B 1 45 ? 7.414 -3.588 -5.816 1 94.12 45 LYS B O 1
ATOM 767 N N . TYR B 1 46 ? 6.289 -3.197 -3.922 1 94.31 46 TYR B N 1
ATOM 768 C CA . TYR B 1 46 ? 5.656 -1.973 -4.398 1 94.31 46 TYR B CA 1
ATOM 769 C C . TYR B 1 46 ? 5.934 -0.813 -3.447 1 94.31 46 TYR B C 1
ATOM 771 O O . TYR B 1 46 ? 5.941 -0.989 -2.227 1 94.31 46 TYR B O 1
ATOM 779 N N . ILE B 1 47 ? 6.086 0.365 -4.078 1 93.88 47 ILE B N 1
ATOM 780 C CA . ILE B 1 47 ? 6.398 1.546 -3.281 1 93.88 47 ILE B CA 1
ATOM 781 C C . ILE B 1 47 ? 5.211 2.508 -3.297 1 93.88 47 ILE B C 1
ATOM 783 O O . ILE B 1 47 ? 4.754 2.924 -4.363 1 93.88 47 ILE B O 1
ATOM 787 N N . LEU B 1 48 ? 4.641 2.703 -2.1 1 94.5 48 LEU B N 1
ATOM 788 C CA . LEU B 1 48 ? 3.639 3.746 -1.91 1 94.5 48 LEU B CA 1
ATOM 789 C C . LEU B 1 48 ? 4.273 5.012 -1.344 1 94.5 48 LEU B C 1
ATOM 791 O O . LEU B 1 48 ? 4.941 4.969 -0.31 1 94.5 48 LEU B O 1
ATOM 795 N N . THR B 1 49 ? 4.07 6.125 -2.086 1 94.56 49 THR B N 1
ATOM 796 C CA . THR B 1 49 ? 4.652 7.391 -1.653 1 94.56 49 THR B CA 1
ATOM 797 C C . THR B 1 49 ? 3.559 8.383 -1.261 1 94.56 49 THR B C 1
ATOM 799 O O . THR B 1 49 ? 2.635 8.633 -2.037 1 94.56 49 THR B O 1
ATOM 802 N N . ILE B 1 50 ? 3.629 8.852 0.009 1 93.38 50 ILE B N 1
ATOM 803 C CA . ILE B 1 50 ? 2.76 9.93 0.47 1 93.38 50 ILE B CA 1
ATOM 804 C C . ILE B 1 50 ? 3.537 11.242 0.493 1 93.38 50 ILE B C 1
ATOM 806 O O . ILE B 1 50 ? 4.613 11.32 1.091 1 93.38 50 ILE B O 1
ATOM 810 N N . GLU B 1 51 ? 2.936 12.195 -0.203 1 93.69 51 GLU B N 1
ATOM 811 C CA . GLU B 1 51 ? 3.646 13.469 -0.302 1 93.69 51 GLU B CA 1
ATOM 812 C C . GLU B 1 51 ? 2.73 14.641 0.045 1 93.69 51 GLU B C 1
ATOM 814 O O . GLU B 1 51 ? 1.562 14.656 -0.344 1 93.69 51 GLU B O 1
#

Secondary structure (DSSP, 8-state):
--PPPPPPEEEEETTS---TTEEEEE-SSEEEEEEES--GGG-EEEEEEE-/--PPPPPPEEEEETTS---TTEEEEE-SSEEEEEEES--GGG-EEEEEEE-

Organism: Acrocephalus arundinaceus (NCBI:txid39621)

Sequence (102 aa):
IKGRPAPEVKWTREHGESLDRASIESTSSYTLLIVENVNRFDSGKYILTIEIKGRPAPEVKWTREHGESLDRASIESTSSYTLLIVENVNRFDSGKYILTIE

pLDDT: mean 88.41, std 10.86, range [48.91, 96.81]

Nearest PDB structures (foldseek):
  2yd7-assembly1_A  TM=6.788E-01  e=6.994E-01  Homo sapiens
  7y73-assembly1_B  TM=6.991E-01  e=9.565E-01  Chelicerata
  8ovu-assembly2_B  TM=6.865E-01  e=1.154E+00  Homo sapiens
  8qks-assembly7_W  TM=6.713E-01  e=4.577E+00  Homo sapiens
  4dim-assembly1_A  TM=1.879E-01  e=4.300E+00  Anaerococcus prevotii DSM 20548

Radius of gyration: 14.02 Å; Cα contacts (8 Å, |Δi|>4): 216; chains: 2; bounding box: 23×55×28 Å

Solvent-accessible surface area (backbone atoms only — not comparable to full-atom values): 5846 Å² total; per-residue (Å²): 130,81,71,76,77,44,53,52,73,47,73,40,34,70,91,56,77,59,64,83,65,48,47,77,48,76,46,65,56,32,33,38,39,39,33,56,62,47,42,78,90,60,48,44,49,29,40,36,36,35,79,130,80,70,74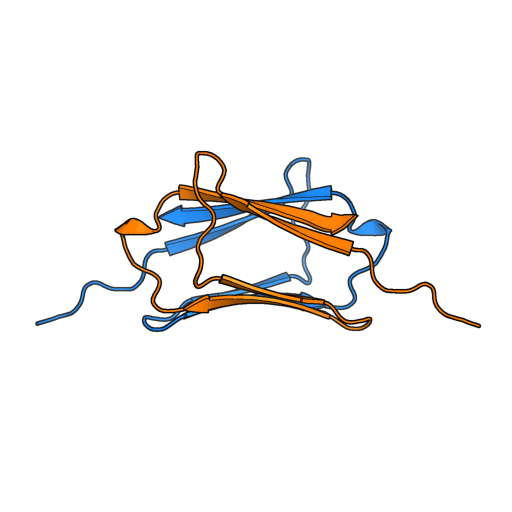,75,43,53,52,74,48,75,40,36,70,90,56,79,60,63,82,63,48,48,77,48,75,46,65,54,32,34,38,39,40,34,57,60,48,44,80,90,60,48,45,48,27,40,37,37,35,78